Protein AF-A0A371GZG8-F1 (afdb_monomer_lite)

Foldseek 3Di:
DPPDDPPCPQLVCCQPPVDHDVPDDPVRVVVSVVVNLLVLLVVQLVVLPPDPCSLVSSLVSCVVVVHDDPCSSVSSVVNVVVVVCVVVVVPDD

Organism: Mucuna pruriens (NCBI:txid157652)

Sequence (93 aa):
MTHVTPWYVDIFNFLVTSTYPIGASKSIKERLEIDAKYYVLHFCHAVAGGGHYGSSQTAQEVLDYELHWPTIFQDAHKFVSTLQCQKTGMAIS

Radius of gyration: 15.59 Å; chains: 1; bounding box: 47×35×32 Å

Secondary structure (DSSP, 8-state):
------TTHHHHHHHHH-PPPTT--HHHHHHHHHHHHHHHHHHHHHHTTT-TTHHHHHHHHHHHTT---TTHHHHHHHHHHHHHHHHHHT---

Structure (mmCIF, N/CA/C/O backbone):
data_AF-A0A371GZG8-F1
#
_entry.id   AF-A0A371GZG8-F1
#
loop_
_atom_site.group_PDB
_atom_site.id
_atom_site.type_symbol
_atom_site.label_atom_id
_atom_site.label_alt_id
_atom_site.label_comp_id
_atom_site.label_asym_id
_atom_site.label_entity_id
_atom_site.label_seq_id
_atom_site.pdbx_PDB_ins_code
_atom_site.Cartn_x
_atom_site.Cartn_y
_atom_site.Cartn_z
_atom_site.occupancy
_atom_site.B_iso_or_equiv
_atom_site.auth_seq_id
_atom_site.auth_comp_id
_atom_site.auth_asym_id
_atom_site.auth_atom_id
_atom_site.pdbx_PDB_model_num
ATOM 1 N N . MET A 1 1 ? -17.058 -23.984 16.180 1.00 44.38 1 MET A N 1
ATOM 2 C CA . MET A 1 1 ? -16.077 -23.922 15.079 1.00 44.38 1 MET A CA 1
ATOM 3 C C . MET A 1 1 ? -15.977 -22.459 14.672 1.00 44.38 1 MET A C 1
ATOM 5 O O . MET A 1 1 ? -16.838 -21.973 13.955 1.00 44.38 1 MET A O 1
ATOM 9 N N . THR A 1 2 ? -15.050 -21.704 15.264 1.00 50.94 2 THR A N 1
ATOM 10 C CA . THR A 1 2 ? -14.825 -20.302 14.885 1.00 50.94 2 THR A CA 1
ATOM 11 C C . THR A 1 2 ? -14.193 -20.316 13.505 1.00 50.94 2 THR A C 1
ATOM 13 O O . THR A 1 2 ? -13.076 -20.803 13.348 1.00 50.94 2 THR A O 1
ATOM 16 N N . HIS A 1 3 ? -14.943 -19.876 12.502 1.00 58.38 3 HIS A N 1
ATOM 17 C CA . HIS A 1 3 ? -14.446 -19.738 11.145 1.00 58.38 3 H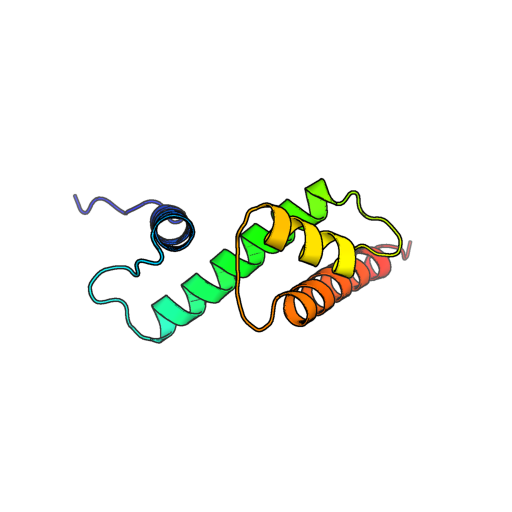IS A CA 1
ATOM 18 C C . HIS A 1 3 ? -13.313 -18.709 11.166 1.00 58.38 3 HIS A C 1
ATOM 20 O O . HIS A 1 3 ? -13.567 -17.511 11.279 1.00 58.38 3 HIS A O 1
ATOM 26 N N . VAL A 1 4 ? -12.064 -19.182 11.152 1.00 76.75 4 VAL A N 1
ATOM 27 C CA . VAL A 1 4 ? -10.895 -18.309 11.057 1.00 76.75 4 VAL A CA 1
ATOM 28 C C . VAL A 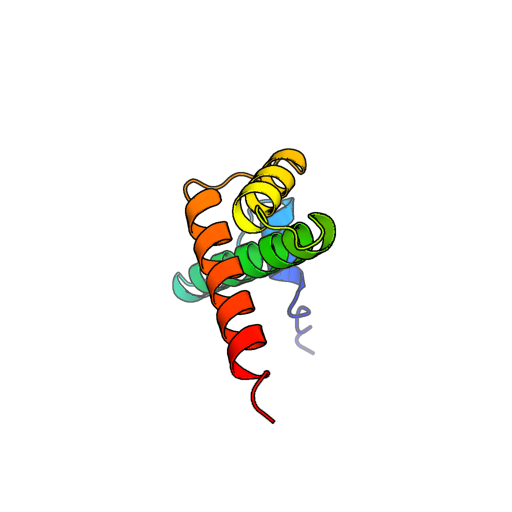1 4 ? -10.964 -17.679 9.677 1.00 76.75 4 VAL A C 1
ATOM 30 O O . VAL A 1 4 ? -10.824 -18.369 8.668 1.00 76.75 4 VAL A O 1
ATOM 33 N N . THR A 1 5 ? -11.260 -16.385 9.629 1.00 74.56 5 THR A N 1
ATOM 34 C CA . THR A 1 5 ? -11.185 -15.623 8.390 1.00 74.56 5 THR A CA 1
ATOM 35 C C . THR A 1 5 ? -9.765 -15.749 7.838 1.00 74.56 5 THR A C 1
ATOM 37 O O . THR A 1 5 ? -8.802 -15.559 8.587 1.00 74.56 5 THR A O 1
ATOM 40 N N . PRO A 1 6 ? -9.600 -16.128 6.557 1.00 84.50 6 PRO A N 1
ATOM 41 C CA . PRO A 1 6 ? -8.281 -16.202 5.954 1.00 84.50 6 PRO A CA 1
ATOM 42 C C . PRO A 1 6 ? -7.538 -14.874 6.105 1.00 84.50 6 PRO A C 1
ATOM 44 O O . PRO A 1 6 ? -8.135 -13.807 5.979 1.00 84.50 6 PRO A O 1
ATOM 47 N N . TRP A 1 7 ? -6.226 -14.944 6.331 1.00 80.31 7 TRP A N 1
ATOM 48 C CA . TRP A 1 7 ? -5.385 -13.782 6.644 1.00 80.31 7 TRP A CA 1
ATOM 49 C C . TRP A 1 7 ? -5.430 -12.667 5.583 1.00 80.31 7 TRP A C 1
ATOM 51 O O . TRP A 1 7 ? -5.170 -11.512 5.899 1.00 80.31 7 TRP A O 1
ATOM 61 N N . TYR A 1 8 ? -5.776 -12.998 4.334 1.00 84.31 8 TYR A N 1
ATOM 62 C CA . TYR A 1 8 ? -5.864 -12.042 3.231 1.00 84.31 8 TYR A CA 1
ATOM 63 C C . TYR A 1 8 ? -7.208 -11.301 3.162 1.00 84.31 8 TYR A C 1
ATOM 65 O O . TYR A 1 8 ? -7.281 -10.260 2.516 1.00 84.31 8 TYR A O 1
ATOM 73 N N . VAL A 1 9 ? -8.276 -11.808 3.793 1.00 89.75 9 VAL A N 1
ATOM 74 C CA . VAL A 1 9 ? -9.639 -11.264 3.617 1.00 89.75 9 VAL A CA 1
ATOM 75 C C . VAL A 1 9 ? -9.713 -9.804 4.041 1.00 89.75 9 VAL A C 1
ATOM 77 O O . VAL A 1 9 ? -10.254 -8.980 3.309 1.00 89.75 9 VAL A O 1
ATOM 80 N N . ASP A 1 10 ? -9.117 -9.468 5.181 1.00 90.00 10 ASP A N 1
ATOM 81 C CA . ASP A 1 10 ? -9.127 -8.098 5.688 1.00 90.00 10 ASP A CA 1
ATOM 82 C C . ASP A 1 10 ? -8.334 -7.152 4.777 1.00 90.00 10 ASP A C 1
ATOM 84 O O . ASP A 1 10 ? -8.740 -6.009 4.583 1.00 90.00 10 ASP A O 1
ATOM 88 N N . ILE A 1 11 ? -7.243 -7.636 4.167 1.00 89.94 11 ILE A N 1
ATOM 89 C CA . ILE A 1 11 ? -6.415 -6.862 3.229 1.00 89.94 11 ILE A CA 1
ATOM 90 C C . ILE A 1 11 ? -7.213 -6.563 1.962 1.00 89.94 11 ILE A C 1
ATOM 92 O O . ILE A 1 11 ? -7.277 -5.413 1.541 1.00 89.94 11 ILE A O 1
ATOM 96 N N . PHE A 1 12 ? -7.864 -7.570 1.375 1.00 88.50 12 PHE A N 1
ATOM 97 C CA . PHE A 1 12 ? -8.682 -7.379 0.176 1.00 88.50 12 PHE A CA 1
ATOM 98 C C . PHE A 1 12 ? -9.886 -6.478 0.438 1.00 88.50 12 PHE A C 1
ATOM 100 O O . PHE A 1 12 ? -10.137 -5.564 -0.343 1.00 88.50 12 PHE A O 1
ATOM 107 N N . ASN A 1 13 ? -10.600 -6.681 1.546 1.00 91.19 13 ASN A N 1
ATOM 108 C CA . ASN A 1 13 ? -11.711 -5.807 1.917 1.00 91.19 13 ASN A CA 1
ATOM 109 C C . ASN A 1 13 ? -11.226 -4.365 2.111 1.00 91.19 13 ASN A C 1
ATOM 111 O O . ASN A 1 13 ? -11.848 -3.425 1.626 1.00 91.19 13 ASN A O 1
ATOM 115 N N . PHE A 1 14 ? -10.082 -4.162 2.763 1.00 91.00 14 PHE A N 1
ATOM 116 C CA . PHE A 1 14 ? -9.524 -2.823 2.901 1.00 91.00 14 PHE A CA 1
ATOM 117 C C . PHE A 1 14 ? -9.133 -2.208 1.550 1.00 91.00 14 PHE A C 1
ATOM 119 O O . PHE A 1 14 ? -9.500 -1.068 1.283 1.00 91.00 14 PHE A O 1
ATOM 126 N N . LEU A 1 15 ? -8.463 -2.956 0.672 1.00 89.19 15 LEU A N 1
ATOM 127 C CA . LEU A 1 15 ? -8.048 -2.463 -0.645 1.00 89.19 15 LEU A CA 1
ATOM 128 C C . LEU A 1 15 ? -9.236 -2.123 -1.555 1.00 89.19 15 LEU A C 1
ATOM 130 O O . LEU A 1 15 ? -9.190 -1.123 -2.263 1.00 89.19 15 LEU A O 1
ATOM 134 N N . VAL A 1 16 ? -10.292 -2.939 -1.539 1.00 88.12 16 VAL A N 1
ATOM 135 C CA . VAL A 1 16 ? -11.435 -2.789 -2.454 1.00 88.12 16 VAL A CA 1
ATOM 136 C C . VAL A 1 16 ? -12.469 -1.806 -1.915 1.00 88.12 16 VAL A C 1
ATOM 138 O O . VAL A 1 16 ? -13.015 -1.009 -2.674 1.00 88.12 16 VAL A O 1
ATOM 141 N N . THR A 1 17 ? -12.766 -1.854 -0.614 1.00 89.25 17 THR A N 1
ATOM 142 C CA . THR A 1 17 ? -13.869 -1.080 -0.024 1.00 89.25 17 THR A CA 1
ATOM 143 C C . THR A 1 17 ? -13.419 -0.038 0.994 1.00 89.25 17 THR A C 1
ATOM 145 O O . THR A 1 17 ? -14.266 0.661 1.545 1.00 89.25 17 THR A O 1
ATOM 148 N N . SER A 1 18 ? -12.114 0.104 1.264 1.00 87.19 18 SER A N 1
ATOM 149 C CA . SER A 1 18 ? -11.581 0.996 2.313 1.00 87.19 18 SER A CA 1
ATOM 150 C C . SER A 1 18 ? -12.183 0.726 3.702 1.00 87.19 18 SER A C 1
ATOM 152 O O . SER A 1 18 ? -12.267 1.614 4.553 1.00 87.19 18 SER A O 1
ATOM 154 N N . THR A 1 19 ? -12.627 -0.511 3.952 1.00 90.56 19 THR A N 1
ATOM 155 C CA . THR A 1 19 ? -13.287 -0.906 5.203 1.00 90.56 19 THR A CA 1
ATOM 156 C C . THR A 1 19 ? -12.338 -1.650 6.126 1.00 90.56 19 THR A C 1
ATOM 158 O O . THR A 1 19 ? -11.663 -2.589 5.713 1.00 90.56 19 THR A O 1
ATOM 161 N N . TYR A 1 20 ? -12.369 -1.291 7.406 1.00 90.88 20 TYR A N 1
ATOM 162 C CA . TYR A 1 20 ? -11.667 -2.016 8.460 1.00 90.88 20 TYR A CA 1
ATOM 163 C C . TYR A 1 20 ? -12.532 -3.130 9.055 1.00 90.88 20 TYR A C 1
ATOM 165 O O . TYR A 1 20 ? -13.761 -2.998 9.069 1.00 90.88 20 TYR A O 1
ATOM 173 N N . PRO A 1 21 ? -11.917 -4.169 9.649 1.00 89.50 21 PRO A N 1
ATOM 174 C CA . PRO A 1 21 ? -12.654 -5.145 10.438 1.00 89.50 21 PRO A CA 1
ATOM 175 C C . PRO A 1 21 ? -13.450 -4.461 11.555 1.00 89.50 21 PRO A C 1
ATOM 177 O O . PRO A 1 21 ? -12.979 -3.520 12.208 1.00 89.50 21 PRO A O 1
ATOM 180 N N . ILE A 1 22 ? -14.674 -4.936 11.783 1.00 89.50 22 ILE A N 1
ATOM 181 C CA . ILE A 1 22 ? -15.554 -4.389 12.819 1.00 89.50 22 ILE A CA 1
ATOM 182 C C . ILE A 1 22 ? -14.892 -4.596 14.185 1.00 89.50 22 ILE A C 1
ATOM 184 O O . ILE A 1 22 ? -14.481 -5.700 14.529 1.00 89.50 22 ILE A O 1
ATOM 188 N N . GLY A 1 23 ? -14.771 -3.519 14.963 1.00 91.00 23 GLY A N 1
ATOM 189 C CA . GLY A 1 23 ? -14.107 -3.556 16.268 1.00 91.00 23 GLY A CA 1
ATOM 190 C C . GLY A 1 23 ? -12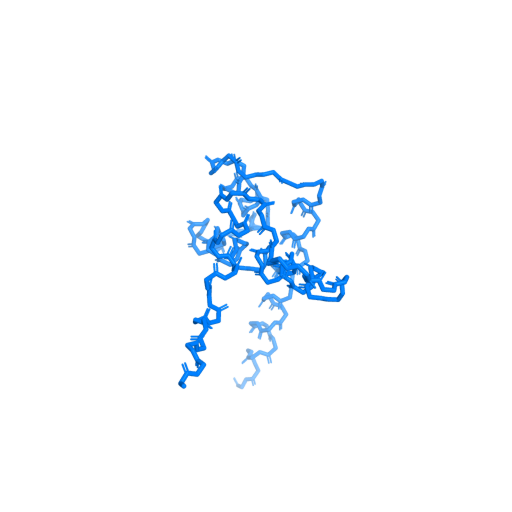.576 -3.620 16.209 1.00 91.00 23 GLY A C 1
ATOM 191 O O . GLY A 1 23 ? -11.950 -3.804 17.251 1.00 91.00 23 GLY A O 1
ATOM 192 N N . ALA A 1 24 ? -11.955 -3.445 15.033 1.00 89.56 24 ALA A N 1
ATOM 193 C CA . ALA A 1 24 ? -10.500 -3.409 14.912 1.00 89.56 24 ALA A CA 1
ATOM 194 C C . ALA A 1 24 ? -9.886 -2.325 15.810 1.00 89.56 24 ALA A C 1
ATOM 196 O O . ALA A 1 24 ? -10.246 -1.143 15.732 1.00 89.56 24 ALA A O 1
ATOM 197 N N . SER A 1 25 ? -8.913 -2.730 16.628 1.00 94.88 25 SER A N 1
ATOM 198 C CA . SER A 1 25 ? -8.090 -1.803 17.398 1.00 94.88 25 SER A CA 1
ATOM 199 C C . SER A 1 25 ? -7.235 -0.939 16.469 1.00 94.88 25 SER A C 1
ATOM 201 O O . SER A 1 25 ? -6.982 -1.289 15.314 1.00 94.88 25 SER A O 1
ATOM 203 N N . LYS A 1 26 ? -6.726 0.180 16.994 1.00 95.19 26 LYS A N 1
ATOM 204 C CA . LYS A 1 26 ? -5.818 1.069 16.258 1.00 95.19 26 LYS A CA 1
ATOM 205 C C . LYS A 1 26 ? -4.616 0.317 15.666 1.00 95.19 26 LYS A C 1
ATOM 207 O O . LYS A 1 26 ? -4.342 0.467 14.484 1.00 95.19 26 LYS A O 1
ATOM 212 N N . SER A 1 27 ? -3.976 -0.551 16.450 1.00 93.50 27 SER A N 1
ATOM 213 C CA . SER A 1 27 ? -2.820 -1.337 16.003 1.00 93.50 27 SER A CA 1
ATOM 214 C C . SER A 1 27 ? -3.145 -2.307 14.865 1.00 93.50 27 SER A C 1
ATOM 216 O O . SER A 1 27 ? -2.312 -2.533 13.991 1.00 93.50 27 SER A O 1
ATOM 218 N N . ILE A 1 28 ? -4.357 -2.870 14.844 1.00 91.00 28 ILE A N 1
ATOM 219 C CA . ILE A 1 28 ? -4.802 -3.740 13.750 1.00 91.00 28 ILE A CA 1
ATOM 220 C C . ILE A 1 28 ? -5.020 -2.931 12.472 1.00 91.00 28 ILE A C 1
ATOM 222 O O . ILE A 1 28 ? -4.608 -3.380 11.407 1.00 91.00 28 ILE A O 1
ATOM 226 N N . LYS A 1 29 ? -5.608 -1.733 12.575 1.00 92.19 29 LYS A N 1
ATOM 227 C CA . LYS A 1 29 ? -5.790 -0.836 11.424 1.00 92.19 29 LYS A CA 1
ATOM 228 C C . LYS A 1 29 ? -4.452 -0.382 10.841 1.00 92.19 29 LYS A C 1
ATOM 230 O O . LYS A 1 29 ? -4.257 -0.488 9.640 1.00 92.19 29 LYS A O 1
ATOM 235 N N . GLU A 1 30 ? -3.516 0.035 11.692 1.00 93.75 30 GLU A N 1
ATOM 236 C CA . GLU A 1 30 ? -2.171 0.452 11.268 1.00 93.75 30 GLU A CA 1
ATOM 237 C C . GLU A 1 30 ? -1.417 -0.685 10.571 1.00 93.75 30 GLU A C 1
ATOM 239 O O . GLU A 1 30 ? -0.830 -0.480 9.512 1.00 93.75 30 GLU A O 1
ATOM 244 N N . ARG A 1 31 ? -1.475 -1.907 11.119 1.00 92.44 31 ARG A N 1
ATOM 245 C CA . ARG A 1 31 ? -0.874 -3.076 10.467 1.00 92.44 31 ARG A CA 1
ATOM 246 C C . ARG A 1 31 ? -1.516 -3.359 9.110 1.00 92.44 31 ARG A C 1
ATOM 248 O O . ARG A 1 31 ? -0.800 -3.634 8.157 1.00 92.44 31 ARG A O 1
ATOM 255 N N . LEU A 1 32 ? -2.840 -3.252 9.018 1.00 92.75 32 LEU A N 1
ATOM 256 C CA . LEU A 1 32 ? -3.567 -3.486 7.773 1.00 92.75 32 LEU A CA 1
ATOM 257 C C . LEU A 1 32 ? -3.178 -2.483 6.682 1.00 92.75 32 LEU A C 1
ATOM 259 O O . LEU A 1 32 ? -2.966 -2.881 5.541 1.00 92.75 32 LEU A O 1
ATOM 263 N N . GLU A 1 33 ? -3.032 -1.203 7.034 1.00 92.25 33 GLU A N 1
ATOM 264 C CA . GLU A 1 33 ? -2.546 -0.175 6.109 1.00 92.25 33 GLU A CA 1
ATOM 265 C C . GLU A 1 33 ? -1.115 -0.464 5.631 1.00 92.25 33 GLU A C 1
ATOM 267 O O . GLU A 1 33 ? -0.816 -0.297 4.447 1.00 92.25 33 GLU A O 1
ATOM 272 N N . ILE A 1 34 ? -0.230 -0.902 6.535 1.00 92.75 34 ILE A N 1
ATOM 273 C CA . ILE A 1 34 ? 1.155 -1.266 6.202 1.00 92.75 34 ILE A CA 1
ATOM 274 C C . ILE A 1 34 ? 1.176 -2.451 5.233 1.00 92.75 34 ILE A C 1
ATOM 276 O O . ILE A 1 34 ? 1.826 -2.369 4.189 1.00 92.75 34 ILE A O 1
ATOM 280 N N . ASP A 1 35 ? 0.445 -3.520 5.553 1.00 93.25 35 ASP A N 1
ATOM 281 C CA . ASP A 1 35 ? 0.391 -4.733 4.739 1.00 93.25 35 ASP A CA 1
ATOM 282 C C . ASP A 1 35 ? -0.195 -4.425 3.354 1.00 93.25 35 ASP A C 1
ATOM 284 O O . ASP A 1 35 ? 0.392 -4.782 2.333 1.00 93.25 35 ASP A O 1
ATOM 288 N N . ALA A 1 36 ? -1.307 -3.689 3.297 1.00 93.25 36 ALA A N 1
ATOM 289 C CA . ALA A 1 36 ? -1.944 -3.282 2.048 1.00 93.25 36 ALA A CA 1
ATOM 290 C C . ALA A 1 36 ? -0.994 -2.483 1.143 1.00 93.25 36 ALA A C 1
ATOM 292 O O . ALA A 1 36 ? -0.816 -2.833 -0.027 1.00 93.25 36 ALA A O 1
ATOM 293 N N . LYS A 1 37 ? -0.325 -1.455 1.686 1.00 93.88 37 LYS A N 1
ATOM 294 C CA . LYS A 1 37 ? 0.667 -0.666 0.936 1.00 93.88 37 LYS A CA 1
ATOM 295 C C . LYS A 1 37 ? 1.823 -1.532 0.447 1.00 93.88 37 LYS A C 1
ATOM 297 O O . LYS A 1 37 ? 2.243 -1.386 -0.698 1.00 93.88 37 LYS A O 1
ATOM 302 N N . TYR A 1 38 ? 2.321 -2.438 1.288 1.00 93.38 38 TYR A N 1
ATOM 303 C CA . TYR A 1 38 ? 3.393 -3.357 0.919 1.00 93.38 38 TYR A CA 1
ATOM 304 C C . TYR A 1 38 ? 3.002 -4.229 -0.279 1.00 93.38 38 TYR A C 1
ATOM 306 O O . TYR A 1 38 ? 3.746 -4.282 -1.257 1.00 93.38 38 TYR A O 1
ATOM 314 N N . TYR A 1 39 ? 1.828 -4.868 -0.242 1.00 92.69 39 TYR A N 1
ATOM 315 C CA . TYR A 1 39 ? 1.382 -5.742 -1.330 1.00 92.69 39 TYR A CA 1
ATOM 316 C C . TYR A 1 39 ? 1.134 -4.978 -2.632 1.00 92.69 39 TYR A C 1
ATOM 318 O O . TYR A 1 39 ? 1.546 -5.446 -3.695 1.00 92.69 39 TYR A O 1
ATOM 326 N N . VAL A 1 40 ? 0.525 -3.791 -2.557 1.00 94.19 40 VAL A N 1
ATOM 327 C CA . VAL A 1 40 ? 0.302 -2.935 -3.731 1.00 94.19 40 VAL A CA 1
ATOM 328 C C . VAL A 1 40 ? 1.631 -2.514 -4.361 1.00 94.19 40 VAL A C 1
ATOM 330 O O . VAL A 1 40 ? 1.818 -2.686 -5.565 1.00 94.19 40 VAL A O 1
ATOM 333 N N . LEU A 1 41 ? 2.582 -2.019 -3.561 1.00 93.69 41 LEU A N 1
ATOM 334 C CA . LEU A 1 41 ? 3.900 -1.609 -4.057 1.00 93.69 41 LEU A CA 1
ATOM 335 C C . LEU A 1 41 ? 4.695 -2.791 -4.618 1.00 93.69 41 LEU A C 1
ATOM 337 O O . LEU A 1 41 ? 5.347 -2.651 -5.649 1.00 93.69 41 LEU A O 1
ATOM 341 N N . HIS A 1 42 ? 4.617 -3.959 -3.980 1.00 91.94 42 HIS A N 1
ATOM 342 C CA . HIS A 1 42 ? 5.265 -5.173 -4.464 1.00 91.94 42 HIS A CA 1
ATOM 343 C C . HIS A 1 42 ? 4.721 -5.605 -5.830 1.00 91.94 42 HIS A C 1
ATOM 345 O O . HIS A 1 42 ? 5.500 -5.911 -6.735 1.00 91.94 42 HIS A O 1
ATOM 351 N N . PHE A 1 43 ? 3.396 -5.600 -5.999 1.00 91.75 43 PHE A N 1
ATOM 352 C CA . PHE A 1 43 ? 2.759 -5.909 -7.276 1.00 91.75 43 PHE A CA 1
ATOM 353 C C . PHE A 1 43 ? 3.151 -4.896 -8.358 1.00 91.75 43 PHE A C 1
ATOM 355 O O . PHE A 1 43 ? 3.660 -5.286 -9.407 1.00 91.75 43 PHE A O 1
ATOM 362 N N . CYS A 1 44 ? 3.005 -3.600 -8.075 1.00 92.00 44 CYS A N 1
ATOM 363 C CA . CYS A 1 44 ? 3.328 -2.540 -9.030 1.00 92.00 44 CYS A CA 1
ATOM 364 C C . CYS A 1 44 ? 4.814 -2.549 -9.411 1.00 92.00 44 CYS A C 1
ATOM 366 O O . CYS A 1 44 ? 5.150 -2.329 -10.567 1.00 92.00 44 CYS A O 1
ATOM 368 N N . HIS A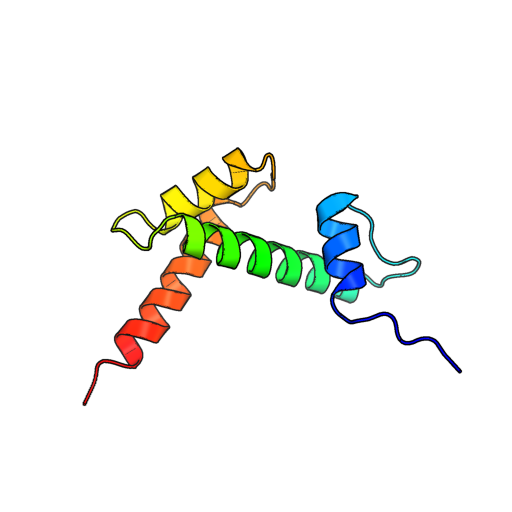 1 45 ? 5.715 -2.876 -8.480 1.00 90.31 45 HIS A N 1
ATOM 369 C CA . HIS A 1 45 ? 7.139 -3.020 -8.781 1.00 90.31 45 HIS A CA 1
ATOM 370 C C . HIS A 1 45 ? 7.422 -4.171 -9.756 1.00 90.31 45 HIS A C 1
ATOM 372 O O . HIS A 1 45 ? 8.269 -4.035 -10.642 1.00 90.31 45 HIS A O 1
ATOM 378 N N . ALA A 1 46 ? 6.720 -5.299 -9.597 1.00 89.12 46 ALA A N 1
ATOM 379 C CA . ALA A 1 46 ? 6.836 -6.435 -10.506 1.00 89.12 46 ALA A CA 1
ATOM 380 C C . ALA A 1 46 ? 6.326 -6.089 -11.915 1.00 89.12 46 ALA A C 1
ATOM 382 O O . ALA A 1 46 ? 6.955 -6.481 -12.896 1.00 89.12 46 ALA A O 1
ATOM 383 N N . VAL A 1 47 ? 5.237 -5.316 -12.009 1.00 88.00 47 VAL A N 1
ATOM 384 C CA . VAL A 1 47 ? 4.681 -4.823 -13.282 1.00 88.00 47 VAL A CA 1
ATOM 385 C C . VAL A 1 47 ? 5.606 -3.791 -13.937 1.00 88.00 47 VAL A C 1
ATOM 387 O O . VAL A 1 47 ? 5.892 -3.895 -15.127 1.00 88.00 47 VAL A O 1
ATOM 390 N N . ALA A 1 48 ? 6.155 -2.856 -13.155 1.00 84.56 48 ALA A N 1
ATOM 391 C CA . ALA A 1 48 ? 7.012 -1.763 -13.621 1.00 84.56 48 ALA A CA 1
ATOM 392 C C . ALA A 1 48 ? 8.347 -2.215 -14.256 1.00 84.56 48 ALA A C 1
ATOM 394 O O . ALA A 1 48 ? 9.052 -1.408 -14.862 1.00 84.56 48 ALA A O 1
ATOM 395 N N . GLY A 1 49 ? 8.737 -3.486 -14.115 1.00 72.81 49 GLY A N 1
ATOM 396 C CA . GLY A 1 49 ? 9.853 -4.054 -14.877 1.00 72.81 49 GLY A CA 1
ATOM 397 C C . GLY A 1 49 ? 11.262 -3.651 -14.417 1.00 72.81 49 GLY A C 1
ATOM 398 O O . GLY A 1 49 ? 12.197 -3.701 -15.211 1.00 72.81 49 GLY A O 1
ATOM 399 N N . GLY A 1 50 ? 11.456 -3.287 -13.143 1.00 66.12 50 GLY A N 1
ATOM 400 C CA . GLY A 1 50 ? 12.778 -3.268 -12.486 1.00 66.12 50 GLY A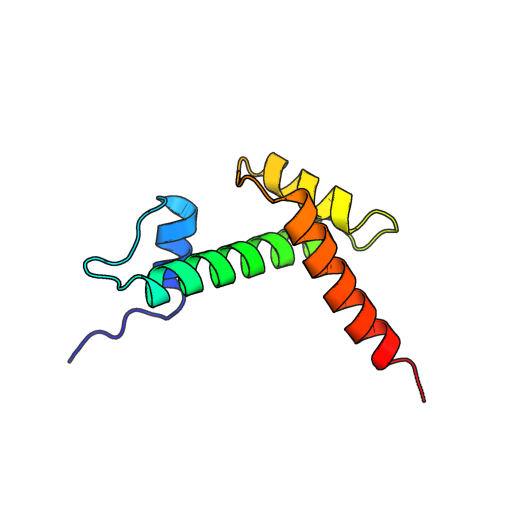 CA 1
ATOM 401 C C . GLY A 1 50 ? 13.866 -2.345 -13.074 1.00 66.12 50 GLY A C 1
ATOM 402 O O . GLY A 1 50 ? 15.046 -2.578 -12.810 1.00 66.12 50 GLY A O 1
ATOM 403 N N . GLY A 1 51 ? 13.503 -1.324 -13.858 1.00 67.25 51 GLY A N 1
ATOM 404 C CA . GLY A 1 51 ? 14.445 -0.396 -14.499 1.00 67.25 51 GLY A CA 1
ATOM 405 C C . GLY A 1 51 ? 15.084 0.644 -13.561 1.00 67.25 51 GLY A C 1
ATOM 406 O O . GLY A 1 51 ? 14.805 0.705 -12.363 1.00 67.25 51 GLY A O 1
ATOM 407 N N . HIS A 1 52 ? 15.931 1.520 -14.125 1.00 65.38 52 HIS A N 1
ATOM 408 C CA . HIS A 1 52 ? 16.635 2.595 -13.398 1.00 65.38 52 HIS A CA 1
ATOM 409 C C . HIS A 1 52 ? 15.705 3.557 -12.634 1.00 65.38 52 HIS A C 1
ATOM 411 O O . HIS A 1 52 ? 16.115 4.137 -11.632 1.00 65.38 52 HIS A O 1
ATOM 417 N N . TYR A 1 53 ? 14.451 3.692 -13.075 1.00 71.94 53 TYR A N 1
ATOM 418 C CA . TYR A 1 53 ? 13.416 4.527 -12.458 1.00 71.94 53 TYR A CA 1
ATOM 419 C C . TYR A 1 53 ? 12.406 3.713 -11.637 1.00 71.94 53 TYR A C 1
ATOM 421 O O . TYR A 1 53 ? 11.255 4.120 -11.491 1.00 71.94 53 TYR A O 1
ATOM 429 N N . GLY A 1 54 ? 12.823 2.566 -11.090 1.00 83.19 54 GLY A N 1
ATOM 430 C CA . GLY A 1 54 ? 11.921 1.586 -10.486 1.00 83.19 54 GLY A CA 1
ATOM 431 C C . GLY A 1 54 ? 10.952 2.153 -9.443 1.00 83.19 54 GLY A C 1
ATOM 432 O O . GLY A 1 54 ? 9.796 1.749 -9.431 1.00 83.19 54 GLY A O 1
ATOM 433 N N . SER A 1 55 ? 11.362 3.112 -8.604 1.00 88.69 55 SER A N 1
ATOM 434 C CA . SER A 1 55 ? 10.475 3.733 -7.603 1.00 88.69 55 SER A CA 1
ATOM 435 C C . SER A 1 55 ? 9.443 4.681 -8.216 1.00 88.69 55 SER A C 1
ATOM 437 O O . SER A 1 55 ? 8.269 4.597 -7.866 1.00 88.69 55 SER A O 1
ATOM 439 N N . SER A 1 56 ? 9.851 5.546 -9.148 1.00 91.44 56 SER A N 1
ATOM 440 C CA . SER A 1 56 ? 8.943 6.449 -9.867 1.00 91.44 56 SER A CA 1
ATOM 441 C C . SER A 1 56 ? 7.949 5.682 -10.732 1.00 91.44 56 SER A C 1
ATOM 443 O O . SER A 1 56 ? 6.773 6.019 -10.734 1.00 91.44 56 SER A O 1
ATOM 445 N N . GLN A 1 57 ? 8.400 4.627 -11.414 1.00 91.50 57 GLN A N 1
ATOM 446 C CA . GLN A 1 57 ? 7.520 3.762 -12.201 1.00 91.50 57 GLN A CA 1
ATOM 447 C C . GLN A 1 57 ? 6.553 2.995 -11.297 1.00 91.50 57 GLN A C 1
ATOM 449 O O . GLN A 1 57 ? 5.364 2.992 -11.565 1.00 91.50 57 GLN A O 1
ATOM 454 N N . THR A 1 58 ? 7.022 2.442 -10.171 1.00 93.19 58 THR A N 1
ATOM 455 C CA . THR A 1 58 ? 6.133 1.790 -9.189 1.00 93.19 58 THR A CA 1
ATOM 456 C C . THR A 1 58 ? 5.060 2.758 -8.683 1.00 93.19 58 THR A C 1
ATOM 458 O O . THR A 1 58 ? 3.895 2.391 -8.606 1.00 93.19 58 THR A O 1
ATOM 461 N N . ALA A 1 59 ? 5.436 3.996 -8.345 1.00 93.75 59 ALA A N 1
ATOM 462 C CA . ALA A 1 59 ? 4.495 5.023 -7.902 1.00 93.75 59 ALA A CA 1
ATOM 463 C C . ALA A 1 59 ? 3.483 5.410 -8.992 1.00 93.75 59 ALA A C 1
ATOM 465 O O . ALA A 1 59 ? 2.319 5.638 -8.675 1.00 93.75 59 ALA A O 1
ATOM 466 N N . GLN A 1 60 ? 3.919 5.476 -10.252 1.00 94.00 60 GLN A N 1
ATOM 467 C CA . GLN A 1 60 ? 3.040 5.766 -11.380 1.00 94.00 60 GLN A CA 1
ATOM 468 C C . GLN A 1 60 ? 2.042 4.629 -11.615 1.00 94.00 60 GLN A C 1
ATOM 470 O O . GLN A 1 60 ? 0.851 4.894 -11.681 1.00 94.00 60 GLN A O 1
ATOM 475 N N . GLU A 1 61 ? 2.498 3.375 -11.615 1.00 94.50 61 GLU A N 1
ATOM 476 C CA . GLU A 1 61 ? 1.624 2.203 -11.761 1.00 94.50 61 GLU A CA 1
ATOM 477 C C . GLU A 1 61 ? 0.525 2.177 -10.687 1.00 94.50 61 GLU A C 1
ATOM 479 O O . GLU A 1 61 ? -0.635 1.934 -10.994 1.00 94.50 61 GLU A O 1
ATOM 484 N N . VAL A 1 62 ? 0.850 2.503 -9.428 1.00 93.94 62 VAL A N 1
ATOM 485 C CA . VAL A 1 62 ? -0.157 2.624 -8.354 1.00 93.94 62 VAL A CA 1
ATOM 486 C C . VAL A 1 62 ? -1.267 3.611 -8.724 1.00 93.94 62 VAL A C 1
ATOM 488 O O . VAL A 1 62 ? -2.443 3.317 -8.507 1.00 93.94 62 VAL A O 1
ATOM 491 N N . LEU A 1 63 ? -0.894 4.773 -9.267 1.00 94.06 63 LEU A N 1
ATOM 492 C CA . LEU A 1 63 ? -1.844 5.799 -9.697 1.00 94.06 63 LEU A CA 1
ATOM 493 C C . LEU A 1 63 ? -2.643 5.353 -10.928 1.00 94.06 63 LEU A C 1
ATOM 495 O O . LEU A 1 63 ? -3.823 5.684 -11.025 1.00 94.06 63 LEU A O 1
ATOM 499 N N . ASP A 1 64 ? -2.032 4.583 -11.828 1.00 94.62 64 ASP A N 1
ATOM 500 C CA . ASP A 1 64 ? -2.684 4.043 -13.025 1.00 94.62 64 ASP A CA 1
ATOM 501 C C . ASP A 1 64 ? -3.752 2.986 -12.671 1.00 94.62 64 ASP A C 1
ATOM 503 O O . ASP A 1 64 ? -4.739 2.840 -13.390 1.00 94.62 64 ASP A O 1
ATOM 507 N N . TYR A 1 65 ? -3.619 2.314 -11.520 1.00 92.25 65 TYR A N 1
ATOM 508 C CA . TYR A 1 65 ? -4.670 1.477 -10.916 1.00 92.25 65 TYR A CA 1
ATOM 509 C C . TYR A 1 65 ? -5.698 2.270 -10.087 1.00 92.25 65 TYR A C 1
ATOM 511 O O . TYR A 1 65 ? -6.469 1.675 -9.335 1.00 92.25 65 TYR A O 1
ATOM 519 N N . GLU A 1 66 ? -5.701 3.602 -10.192 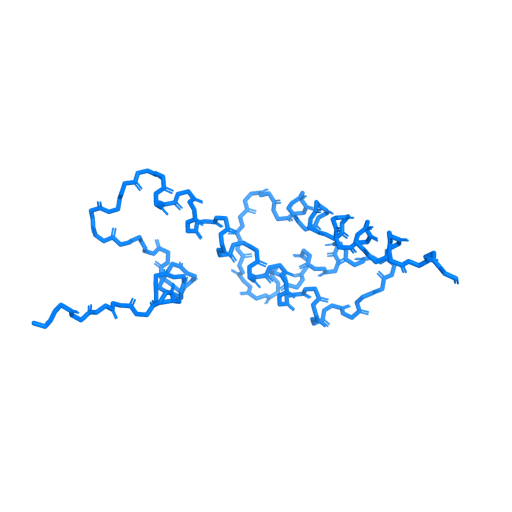1.00 93.06 66 GLU A N 1
ATOM 520 C CA . GLU A 1 66 ? -6.601 4.516 -9.471 1.00 93.06 66 GLU A CA 1
ATOM 521 C C . GLU A 1 66 ? -6.492 4.432 -7.935 1.00 93.06 66 GLU A C 1
ATOM 523 O O . GLU A 1 66 ? -7.367 4.894 -7.196 1.00 93.06 66 GLU A O 1
ATOM 528 N N . LEU A 1 67 ? -5.391 3.878 -7.420 1.00 90.94 67 LEU A N 1
ATOM 529 C CA . LEU A 1 67 ? -5.120 3.835 -5.988 1.00 90.94 67 LEU A CA 1
ATOM 530 C C . LEU A 1 67 ? -4.439 5.132 -5.547 1.00 90.94 67 LEU A C 1
ATOM 532 O O . LEU A 1 67 ? -3.521 5.631 -6.196 1.00 90.94 67 LEU A O 1
ATOM 536 N N . HIS A 1 68 ? -4.858 5.674 -4.401 1.00 87.62 68 HIS A N 1
ATOM 537 C CA . HIS A 1 68 ? -4.295 6.913 -3.870 1.00 87.62 68 HIS A CA 1
ATOM 538 C C . HIS A 1 68 ? -3.966 6.813 -2.375 1.00 87.62 68 HIS A C 1
ATOM 540 O O . HIS A 1 68 ? -4.748 6.301 -1.576 1.00 87.62 68 HIS A O 1
ATOM 546 N N . TRP A 1 69 ? -2.809 7.351 -1.981 1.00 92.38 69 TRP A N 1
ATOM 547 C CA . TRP A 1 69 ? -2.499 7.738 -0.602 1.00 92.38 69 TRP A CA 1
ATOM 548 C C . TRP A 1 69 ? -1.456 8.872 -0.587 1.00 92.38 69 TRP A C 1
ATOM 550 O O . TRP A 1 69 ? -0.676 9.000 -1.532 1.00 92.38 69 TRP A O 1
ATOM 560 N N . PRO A 1 70 ? -1.394 9.711 0.469 1.00 91.50 70 PRO A N 1
ATOM 561 C CA . PRO A 1 70 ? -0.586 10.939 0.440 1.00 91.50 70 PRO A CA 1
ATOM 562 C C . PRO A 1 70 ? 0.921 10.728 0.225 1.00 91.50 70 PRO A C 1
ATOM 564 O O . PRO A 1 70 ? 1.618 11.627 -0.234 1.00 91.50 70 PRO A O 1
ATOM 567 N N . THR A 1 71 ? 1.437 9.548 0.572 1.00 95.19 71 THR A N 1
ATOM 568 C CA . THR A 1 71 ? 2.874 9.244 0.614 1.00 95.19 71 THR A CA 1
ATOM 569 C C . THR A 1 71 ? 3.342 8.267 -0.468 1.00 95.19 71 THR A C 1
ATOM 571 O O . THR A 1 71 ? 4.447 7.749 -0.334 1.00 95.19 71 THR A O 1
ATOM 574 N N . ILE A 1 72 ? 2.576 8.037 -1.551 1.00 94.50 72 ILE A N 1
ATOM 575 C CA . ILE A 1 72 ? 2.894 7.040 -2.606 1.00 94.50 72 ILE A CA 1
ATOM 576 C C . ILE A 1 72 ? 4.360 7.089 -3.046 1.00 94.50 72 ILE A C 1
ATOM 578 O O . ILE A 1 72 ? 5.066 6.090 -2.942 1.00 94.50 72 ILE A O 1
ATOM 582 N N . PHE A 1 73 ? 4.851 8.252 -3.479 1.00 93.50 73 PHE A N 1
ATOM 583 C CA . PHE A 1 73 ? 6.223 8.385 -3.982 1.00 93.50 73 PHE A CA 1
ATOM 584 C C . PHE A 1 73 ? 7.282 8.104 -2.911 1.00 93.50 73 PHE A C 1
ATOM 586 O O . PHE A 1 73 ? 8.312 7.492 -3.195 1.00 93.50 73 PHE A O 1
ATOM 593 N N . GLN A 1 74 ? 7.032 8.527 -1.669 1.00 95.31 74 GLN A N 1
ATOM 594 C CA . GLN A 1 74 ? 7.955 8.288 -0.559 1.00 95.31 74 GLN A CA 1
ATOM 595 C C . GLN A 1 74 ? 7.987 6.806 -0.180 1.00 95.31 74 GLN A C 1
ATOM 597 O O . GLN A 1 74 ? 9.063 6.254 0.056 1.00 95.31 74 GLN A O 1
ATOM 602 N N . ASP A 1 75 ? 6.822 6.162 -0.138 1.00 95.06 75 ASP A N 1
ATOM 603 C CA . ASP A 1 75 ? 6.690 4.751 0.214 1.00 95.06 75 ASP A CA 1
ATOM 604 C C . ASP A 1 75 ? 7.277 3.858 -0.890 1.00 95.06 75 ASP A C 1
ATOM 606 O O . ASP A 1 75 ? 8.034 2.939 -0.583 1.00 95.06 75 ASP A O 1
ATOM 610 N N . ALA A 1 76 ? 7.049 4.188 -2.167 1.00 93.50 76 ALA A N 1
ATOM 611 C CA . ALA A 1 76 ? 7.659 3.503 -3.308 1.00 93.50 76 ALA A CA 1
ATOM 612 C C . ALA A 1 76 ? 9.189 3.637 -3.317 1.00 93.50 76 ALA A C 1
ATOM 614 O O . ALA A 1 76 ? 9.899 2.655 -3.546 1.00 93.50 76 ALA A O 1
ATOM 615 N N . HIS A 1 77 ? 9.719 4.830 -3.024 1.00 92.94 77 HIS A N 1
ATOM 616 C CA . HIS A 1 77 ? 11.162 5.033 -2.894 1.00 92.94 77 HIS A CA 1
ATOM 617 C C . HIS A 1 77 ? 11.747 4.169 -1.773 1.00 92.94 77 HIS A C 1
ATOM 619 O O . HIS A 1 77 ? 12.681 3.407 -2.017 1.00 92.94 77 HIS A O 1
ATOM 625 N N . LYS A 1 78 ? 11.182 4.243 -0.558 1.00 93.44 78 LYS A N 1
ATOM 626 C CA . LYS A 1 78 ? 11.629 3.428 0.586 1.00 93.44 78 LYS A CA 1
ATOM 627 C C . LYS A 1 78 ? 11.598 1.937 0.254 1.00 93.44 78 LYS A C 1
ATOM 629 O O . LYS A 1 78 ? 12.586 1.248 0.493 1.00 93.44 78 LYS A O 1
ATOM 634 N N . PHE A 1 79 ? 10.504 1.468 -0.342 1.00 91.56 79 PHE A N 1
ATOM 635 C CA . PHE A 1 79 ? 10.318 0.076 -0.737 1.00 91.56 79 PHE A CA 1
ATOM 636 C C . PHE A 1 79 ? 11.405 -0.404 -1.712 1.00 91.56 79 PHE A C 1
ATOM 638 O O . PHE A 1 79 ? 12.094 -1.390 -1.438 1.00 91.56 79 PHE A O 1
ATOM 645 N N . VAL A 1 80 ? 11.622 0.320 -2.817 1.00 89.00 80 VAL A N 1
ATOM 646 C CA . VAL A 1 80 ? 12.631 -0.050 -3.826 1.00 89.00 80 VAL A CA 1
ATOM 647 C C . VAL A 1 80 ? 14.049 0.025 -3.260 1.00 89.00 80 VAL A C 1
ATOM 649 O O . VAL A 1 80 ? 14.850 -0.872 -3.527 1.00 89.00 80 VAL A O 1
ATOM 652 N N . SER A 1 81 ? 14.361 1.030 -2.434 1.00 87.81 81 SER A N 1
ATOM 653 C CA . SER A 1 81 ? 15.663 1.115 -1.762 1.00 87.81 81 SER A CA 1
ATOM 654 C C . SER A 1 81 ? 15.923 -0.099 -0.864 1.00 87.81 81 SER A C 1
ATOM 656 O O . SER A 1 81 ? 17.019 -0.658 -0.897 1.00 87.81 81 SER A O 1
ATOM 658 N N . THR A 1 82 ? 14.927 -0.561 -0.102 1.00 86.06 82 THR A N 1
ATOM 659 C CA . THR A 1 82 ? 15.060 -1.777 0.718 1.00 86.06 82 THR A CA 1
ATOM 660 C C . THR A 1 82 ? 15.315 -3.019 -0.141 1.00 86.06 82 THR A C 1
ATOM 662 O O . THR A 1 82 ? 16.208 -3.803 0.185 1.00 86.06 82 THR A O 1
ATOM 665 N N . LEU A 1 83 ? 14.603 -3.184 -1.261 1.00 81.44 83 LEU A N 1
ATOM 666 C CA . LEU A 1 83 ? 14.819 -4.309 -2.183 1.00 81.44 83 LEU A CA 1
ATOM 667 C C . LEU A 1 83 ? 16.208 -4.284 -2.838 1.00 81.44 83 LEU A C 1
ATOM 669 O O . LEU A 1 83 ? 16.847 -5.327 -2.980 1.00 81.44 83 LEU A O 1
ATOM 673 N N . GLN A 1 84 ? 16.696 -3.108 -3.236 1.00 75.25 84 GLN A N 1
ATOM 674 C CA . GLN A 1 84 ? 18.042 -2.959 -3.794 1.00 75.25 84 GLN A CA 1
ATOM 675 C C . GLN A 1 84 ? 19.119 -3.304 -2.763 1.00 75.25 84 GLN A C 1
ATOM 677 O O . GLN A 1 84 ? 20.043 -4.044 -3.089 1.00 75.25 84 GLN A O 1
ATOM 682 N N . CYS A 1 85 ? 18.979 -2.852 -1.514 1.00 65.88 85 CYS A N 1
ATOM 683 C CA . CYS A 1 85 ? 19.896 -3.229 -0.436 1.00 65.88 85 CYS A CA 1
ATOM 684 C C . CYS A 1 85 ? 19.931 -4.747 -0.207 1.00 65.88 85 CYS A C 1
ATOM 686 O O . CYS A 1 85 ? 21.009 -5.309 -0.022 1.00 65.88 85 CYS A O 1
ATOM 688 N N . GLN A 1 86 ? 18.781 -5.426 -0.272 1.00 64.25 86 GLN A N 1
ATOM 689 C CA . GLN A 1 86 ? 18.723 -6.889 -0.180 1.00 64.25 86 GLN A CA 1
ATOM 690 C C . GLN A 1 86 ? 19.437 -7.569 -1.359 1.00 64.25 86 GLN A C 1
ATOM 692 O O . GLN A 1 86 ? 20.189 -8.517 -1.149 1.00 64.25 86 GLN A O 1
ATOM 697 N N . LYS A 1 87 ? 19.255 -7.074 -2.591 1.00 64.31 87 LYS A N 1
ATOM 698 C CA . LYS A 1 87 ? 19.914 -7.623 -3.792 1.00 64.31 87 LYS A CA 1
ATOM 699 C C . LYS A 1 87 ? 21.431 -7.417 -3.774 1.00 64.31 87 LYS A C 1
ATOM 701 O O . LYS A 1 87 ? 22.173 -8.362 -4.019 1.00 64.31 87 LYS A O 1
ATOM 706 N N . THR A 1 88 ? 21.894 -6.213 -3.448 1.00 60.31 88 THR A N 1
ATOM 707 C CA . THR A 1 88 ? 23.328 -5.886 -3.394 1.00 60.31 88 THR A CA 1
ATOM 708 C C . THR A 1 88 ? 24.026 -6.586 -2.225 1.00 60.31 88 THR A C 1
ATOM 710 O O . THR A 1 88 ? 25.172 -7.001 -2.363 1.00 60.31 88 THR A O 1
ATOM 713 N N . GLY A 1 89 ? 23.334 -6.798 -1.099 1.00 57.00 89 GLY A N 1
ATOM 714 C CA . GLY A 1 89 ? 23.859 -7.549 0.048 1.00 57.00 89 GLY A CA 1
ATOM 715 C C . GLY A 1 89 ? 24.041 -9.054 -0.195 1.00 57.00 89 GLY A C 1
ATOM 716 O O . GLY A 1 89 ? 24.785 -9.693 0.542 1.00 57.00 89 GLY A O 1
ATOM 717 N N . MET A 1 90 ? 23.405 -9.620 -1.227 1.00 56.69 90 MET A N 1
ATOM 718 C CA . MET A 1 90 ? 23.576 -11.024 -1.630 1.00 56.69 90 MET A CA 1
ATOM 719 C C . MET A 1 90 ? 24.660 -11.228 -2.705 1.00 56.69 90 MET A C 1
ATOM 721 O O . MET A 1 90 ? 25.007 -12.366 -3.002 1.00 56.69 90 MET A O 1
ATOM 725 N N . ALA A 1 91 ? 25.217 -10.158 -3.284 1.00 51.75 91 ALA A N 1
ATOM 726 C CA . ALA A 1 91 ? 26.158 -10.225 -4.408 1.00 51.75 91 ALA A CA 1
ATOM 727 C C . ALA A 1 91 ? 27.646 -10.322 -3.995 1.00 51.75 91 ALA A C 1
ATOM 729 O O . ALA A 1 91 ? 28.520 -9.888 -4.742 1.00 51.75 91 ALA A O 1
ATOM 730 N N . ILE A 1 92 ? 27.948 -10.889 -2.823 1.00 55.88 92 ILE A N 1
ATOM 731 C CA . ILE A 1 92 ? 29.323 -11.179 -2.383 1.00 55.88 92 ILE A CA 1
ATOM 732 C C . ILE A 1 92 ? 29.498 -12.697 -2.215 1.00 55.88 92 ILE A C 1
ATOM 734 O O . ILE A 1 92 ? 29.164 -13.271 -1.178 1.00 55.88 92 ILE A O 1
ATOM 738 N N . SER A 1 93 ? 30.002 -13.352 -3.261 1.00 49.72 93 SER A N 1
ATOM 739 C CA . SER A 1 93 ? 30.723 -14.636 -3.233 1.00 49.72 93 SER A CA 1
ATOM 740 C C . SER A 1 93 ? 31.641 -14.719 -4.440 1.00 49.72 93 SER A C 1
ATOM 742 O O . SER A 1 93 ? 31.188 -14.320 -5.535 1.00 49.72 93 SER A O 1
#

pLDDT: mean 84.91, std 12.8, range [44.38, 95.31]